Protein AF-A0A376KR66-F1 (afdb_monomer_lite)

Secondary structure (DSSP, 8-state):
-HHHHHHHHTT------EE----HHHHHHHHHHTTTSS--EEEEEETTTB-TT-TTTTB-HHHHHHHHHHHHHHHT--GGGEEEEEET-SSSSS--S-----S----------------

Foldseek 3Di:
DVVQVVCVVVVDPGDADEAADPDLVSLLCQQLVCQPPPAAHEYEYECQCEDPCRHPNNHHPVRSLVSSVVSCVVSVGDSVSYHYYYPPPDDPVPPPDADDDDDDDDDDDDDDDDDDDRD

Organism: Escherichia coli (NCBI:txid562)

Structure (mmCIF, N/CA/C/O backbone):
data_AF-A0A376KR66-F1
#
_entry.id   AF-A0A376KR66-F1
#
loop_
_atom_site.group_PDB
_atom_site.id
_atom_site.type_symbol
_atom_site.label_atom_id
_atom_site.label_alt_id
_atom_site.label_comp_id
_atom_site.label_asym_id
_atom_site.label_entity_id
_atom_site.label_seq_id
_atom_site.pdbx_PDB_ins_code
_atom_site.Cartn_x
_atom_site.Cartn_y
_atom_site.Cartn_z
_atom_site.occupancy
_atom_site.B_iso_or_equiv
_atom_site.auth_seq_id
_atom_site.auth_comp_id
_atom_site.auth_asym_id
_atom_site.auth_atom_id
_atom_site.pdbx_PDB_model_num
ATOM 1 N N . MET A 1 1 ? -9.339 8.489 3.244 1.00 64.81 1 MET A N 1
ATOM 2 C CA . MET A 1 1 ? -8.353 9.510 3.657 1.00 64.81 1 MET A CA 1
ATOM 3 C C . MET A 1 1 ? -9.011 10.810 4.122 1.00 64.81 1 MET A C 1
ATOM 5 O O . MET A 1 1 ? -8.748 11.213 5.245 1.00 64.81 1 MET A O 1
ATOM 9 N N . LYS A 1 2 ? -9.907 11.430 3.331 1.00 76.25 2 LYS A N 1
ATOM 10 C CA . LYS A 1 2 ? -10.567 12.714 3.671 1.00 76.25 2 LYS A CA 1
ATOM 11 C C . LYS A 1 2 ? -11.232 12.733 5.059 1.00 76.25 2 LYS A C 1
ATOM 13 O O . LYS A 1 2 ? -11.059 13.693 5.797 1.00 76.25 2 LYS A O 1
ATOM 18 N N . THR A 1 3 ? -11.888 11.641 5.455 1.00 82.62 3 THR A N 1
ATOM 19 C CA . THR A 1 3 ? -12.519 11.501 6.780 1.00 82.62 3 THR A CA 1
ATOM 20 C C . THR A 1 3 ? -11.515 11.483 7.938 1.00 82.62 3 THR A C 1
ATOM 22 O O . THR A 1 3 ? -11.812 12.018 8.997 1.00 82.62 3 THR A O 1
ATOM 25 N N . LEU A 1 4 ? -10.314 10.916 7.749 1.00 81.94 4 LEU A N 1
ATOM 26 C CA . LEU A 1 4 ? -9.266 10.904 8.783 1.00 81.94 4 LEU A CA 1
ATOM 27 C C . LEU A 1 4 ? -8.724 12.318 9.013 1.00 81.94 4 LEU A C 1
ATOM 29 O O . LEU A 1 4 ? -8.600 12.750 10.151 1.00 81.94 4 LEU A O 1
ATOM 33 N N . ILE A 1 5 ? -8.483 13.061 7.928 1.00 82.75 5 ILE A N 1
ATOM 34 C CA . ILE A 1 5 ? -8.048 14.462 7.996 1.00 82.75 5 ILE A CA 1
ATOM 35 C C . ILE A 1 5 ? -9.126 15.328 8.657 1.00 82.75 5 ILE A C 1
ATOM 37 O O . ILE A 1 5 ? -8.802 16.173 9.484 1.00 82.75 5 ILE A O 1
ATOM 41 N N . ALA A 1 6 ? -10.401 15.118 8.315 1.00 86.19 6 ALA A N 1
ATOM 42 C CA . ALA A 1 6 ? -11.512 15.848 8.923 1.00 86.19 6 ALA A CA 1
ATOM 43 C C . ALA A 1 6 ? -11.601 15.605 10.439 1.00 86.19 6 ALA A C 1
ATOM 45 O O . ALA A 1 6 ? -11.716 16.563 11.194 1.00 86.19 6 ALA A O 1
ATOM 46 N N . ARG A 1 7 ? -11.469 14.349 10.884 1.00 85.19 7 ARG A N 1
ATOM 47 C CA . ARG A 1 7 ? -11.458 13.976 12.309 1.00 85.19 7 ARG A CA 1
ATOM 48 C C . ARG A 1 7 ? -10.269 14.569 13.064 1.00 85.19 7 ARG A C 1
ATOM 50 O O . ARG A 1 7 ? -10.458 15.152 14.124 1.00 85.19 7 ARG A O 1
ATOM 57 N N . HIS A 1 8 ? -9.074 14.519 12.475 1.00 84.56 8 HIS A N 1
ATOM 58 C CA . HIS A 1 8 ? -7.894 15.180 13.039 1.00 84.56 8 HIS A CA 1
ATOM 59 C C . HIS A 1 8 ? -8.101 16.698 13.171 1.00 84.56 8 HIS A C 1
ATOM 61 O O . HIS A 1 8 ? -7.828 17.283 14.214 1.00 84.56 8 HIS A O 1
ATOM 67 N N . LYS A 1 9 ? -8.654 17.351 12.137 1.00 84.88 9 LYS A N 1
ATOM 68 C CA . LYS A 1 9 ? -8.990 18.787 12.181 1.00 84.88 9 LYS A CA 1
ATOM 69 C C . LYS A 1 9 ? -10.088 19.126 13.196 1.00 84.88 9 LYS A C 1
ATOM 71 O O . LYS A 1 9 ? -10.137 20.263 13.646 1.00 84.88 9 LYS A O 1
ATOM 76 N N . ALA A 1 10 ? -10.936 18.165 13.557 1.00 91.25 10 ALA A N 1
ATOM 77 C CA . ALA A 1 10 ? -11.949 18.307 14.599 1.00 91.25 10 ALA A CA 1
ATOM 78 C C . ALA A 1 10 ? -11.394 18.104 16.027 1.00 91.25 10 ALA A C 1
ATOM 80 O O . ALA A 1 10 ? -12.169 18.106 16.978 1.00 91.25 10 ALA A O 1
ATOM 81 N N . GLY A 1 11 ? -10.074 17.938 16.189 1.00 88.06 11 GLY A N 1
ATOM 82 C CA . GLY A 1 11 ? -9.407 17.814 17.491 1.00 88.06 11 GLY A CA 1
ATOM 83 C C . GLY A 1 11 ? -9.233 16.377 17.984 1.00 88.06 11 GLY A C 1
ATOM 84 O O . GLY A 1 11 ? -8.722 16.164 19.081 1.00 88.06 11 GLY A O 1
ATOM 85 N N . GLU A 1 12 ? -9.621 15.378 17.189 1.00 88.62 12 GLU A N 1
ATOM 86 C CA . GLU A 1 12 ? -9.382 13.979 17.532 1.00 88.62 12 GLU A CA 1
ATOM 87 C C . GLU A 1 12 ? -7.903 13.621 17.322 1.00 88.62 12 GLU A C 1
ATOM 89 O O . GLU A 1 12 ? -7.333 13.890 16.263 1.00 88.62 12 GLU A O 1
ATOM 94 N N . HIS A 1 13 ? -7.277 12.966 18.304 1.00 85.75 13 HIS A N 1
ATOM 95 C C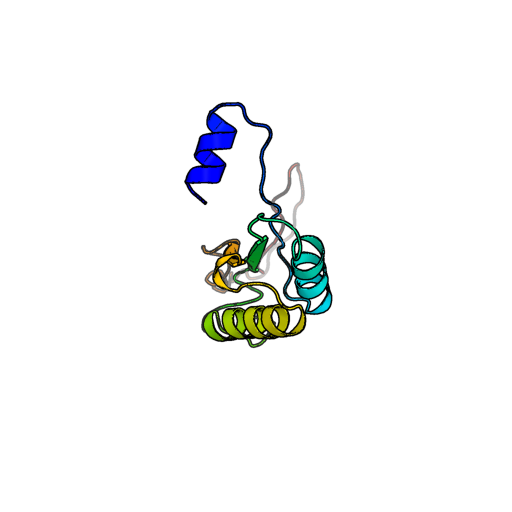A . HIS A 1 13 ? -5.870 12.559 18.235 1.00 85.75 13 HIS A CA 1
ATOM 96 C C . HIS A 1 13 ? -5.683 11.315 17.342 1.00 85.75 13 HIS A C 1
ATOM 98 O O . HIS A 1 13 ? -5.377 10.214 17.806 1.00 85.75 13 HIS A O 1
ATOM 104 N N . ILE A 1 14 ? -5.910 11.487 16.037 1.00 86.56 14 ILE A N 1
ATOM 105 C CA . ILE A 1 14 ? -5.875 10.432 15.022 1.00 86.56 14 ILE A CA 1
ATOM 106 C C . ILE A 1 14 ? -4.859 10.745 13.919 1.00 86.56 14 ILE A C 1
ATOM 108 O O . ILE A 1 14 ? -4.827 11.837 13.362 1.00 86.56 14 ILE A O 1
ATOM 112 N N . GLY A 1 15 ? -4.054 9.747 13.557 1.00 85.06 15 GLY A N 1
ATOM 113 C CA . GLY A 1 15 ? -3.067 9.837 12.483 1.00 85.06 15 GLY A CA 1
ATOM 114 C C . GLY A 1 15 ? -2.958 8.538 11.688 1.00 85.06 15 GLY A C 1
ATOM 115 O O . GLY A 1 15 ? -3.426 7.478 12.125 1.00 85.06 15 GLY A O 1
ATOM 116 N N . ILE A 1 16 ? -2.330 8.626 10.516 1.00 86.75 16 ILE A N 1
ATOM 117 C CA . ILE A 1 16 ? -1.982 7.475 9.679 1.00 86.75 16 ILE A CA 1
ATOM 118 C C . ILE A 1 16 ? -0.461 7.326 9.631 1.00 86.75 16 ILE A C 1
ATOM 120 O O . ILE A 1 16 ? 0.253 8.323 9.560 1.00 86.75 16 ILE A O 1
ATOM 124 N N . CYS A 1 17 ? 0.026 6.089 9.690 1.00 86.00 17 CYS A N 1
ATOM 125 C CA . CYS A 1 17 ? 1.436 5.802 9.462 1.00 86.00 17 CYS A CA 1
ATOM 126 C C . CYS A 1 17 ? 1.662 5.682 7.952 1.00 86.00 17 CYS A C 1
ATOM 128 O O . CYS A 1 17 ? 0.944 4.922 7.300 1.00 86.00 17 CYS A O 1
ATOM 130 N N . SER A 1 18 ? 2.618 6.444 7.420 1.00 87.81 18 SER A N 1
ATOM 131 C CA . SER A 1 18 ? 3.093 6.299 6.045 1.00 87.81 18 SER A CA 1
ATOM 132 C C . SER A 1 18 ? 4.320 5.390 6.026 1.00 87.81 18 SER A C 1
ATOM 134 O O . SER A 1 18 ? 5.322 5.676 6.684 1.00 87.81 18 SER A O 1
ATOM 136 N N . VAL A 1 19 ? 4.225 4.277 5.303 1.00 91.44 19 VAL A N 1
ATOM 137 C CA . VAL A 1 19 ? 5.292 3.284 5.162 1.00 91.44 19 VAL A CA 1
ATOM 138 C C . VAL A 1 19 ? 5.962 3.466 3.802 1.00 91.44 19 VAL A C 1
ATOM 140 O O . VAL A 1 19 ? 5.491 2.945 2.792 1.00 91.44 19 VAL A O 1
ATOM 143 N N . CYS A 1 20 ? 7.081 4.192 3.778 1.00 88.56 20 CYS A N 1
ATOM 144 C CA . CYS A 1 20 ? 7.847 4.488 2.560 1.00 88.56 20 CYS A CA 1
ATOM 145 C C . CYS A 1 20 ? 8.937 3.434 2.293 1.00 88.56 20 CYS A C 1
ATOM 147 O O . CYS A 1 20 ? 10.132 3.733 2.332 1.00 88.56 20 CYS A O 1
ATOM 149 N N . SER A 1 21 ? 8.550 2.175 2.080 1.00 86.62 21 SER A N 1
ATOM 150 C CA . SER A 1 21 ? 9.496 1.078 1.838 1.00 86.62 21 SER A CA 1
ATOM 151 C C . SER A 1 21 ? 8.999 0.128 0.758 1.00 86.62 21 SER A C 1
ATOM 153 O O . SER A 1 21 ? 7.832 -0.250 0.740 1.00 86.62 21 SER A O 1
ATOM 155 N N . ALA A 1 22 ? 9.921 -0.307 -0.102 1.00 84.62 22 ALA A N 1
ATOM 156 C CA . ALA A 1 22 ? 9.690 -1.358 -1.090 1.00 84.62 22 ALA A CA 1
ATOM 157 C C . ALA A 1 22 ? 10.147 -2.746 -0.595 1.00 84.62 22 ALA A C 1
ATOM 159 O O . ALA A 1 22 ? 10.077 -3.722 -1.339 1.00 84.62 22 ALA A O 1
ATOM 160 N N . HIS A 1 23 ? 10.649 -2.855 0.642 1.00 89.81 23 HIS A N 1
ATOM 161 C CA . HIS A 1 23 ? 11.153 -4.123 1.159 1.00 89.81 23 HIS A CA 1
ATOM 162 C C . HIS A 1 23 ? 9.986 -5.046 1.570 1.00 89.81 23 HIS A C 1
ATOM 164 O O . HIS A 1 23 ? 9.184 -4.638 2.417 1.00 89.81 23 HIS A O 1
ATOM 170 N N . PRO A 1 24 ? 9.911 -6.299 1.067 1.00 91.94 24 PRO A N 1
ATOM 171 C CA . PRO A 1 24 ? 8.773 -7.193 1.301 1.00 91.94 24 PRO A CA 1
ATOM 172 C C . PRO A 1 24 ? 8.419 -7.364 2.783 1.00 91.94 24 PRO A C 1
ATOM 174 O O . PRO A 1 24 ? 7.275 -7.161 3.169 1.00 91.94 24 PRO A O 1
ATOM 177 N N . LEU A 1 25 ? 9.421 -7.639 3.628 1.00 93.44 25 LEU A N 1
ATOM 178 C CA . LEU A 1 25 ? 9.220 -7.838 5.070 1.00 93.44 25 LEU A CA 1
ATOM 179 C C . LEU A 1 25 ? 8.701 -6.592 5.802 1.00 93.44 25 LEU A C 1
ATOM 181 O O . LEU A 1 25 ? 7.998 -6.716 6.799 1.00 93.44 25 LEU A O 1
ATOM 185 N N . VAL A 1 26 ? 9.031 -5.388 5.324 1.00 94.06 26 VAL A N 1
ATOM 186 C CA . VAL A 1 26 ? 8.542 -4.144 5.940 1.00 94.06 26 VAL A CA 1
ATOM 187 C C . VAL A 1 26 ? 7.064 -3.952 5.616 1.00 94.06 26 VAL A C 1
ATOM 189 O O . VAL A 1 26 ? 6.281 -3.600 6.496 1.00 94.06 26 VAL A O 1
ATOM 192 N N . ILE A 1 27 ? 6.676 -4.230 4.370 1.00 93.62 27 ILE A N 1
ATOM 193 C CA . ILE A 1 27 ? 5.274 -4.198 3.945 1.00 93.62 27 ILE A CA 1
ATOM 194 C C . ILE A 1 27 ? 4.477 -5.269 4.694 1.00 93.62 27 ILE A C 1
ATOM 196 O O . ILE A 1 27 ? 3.411 -4.978 5.227 1.00 93.62 27 ILE A O 1
ATOM 200 N N . GLU A 1 28 ? 5.013 -6.484 4.797 1.00 95.31 28 GLU A N 1
ATOM 201 C CA . GLU A 1 28 ? 4.390 -7.576 5.540 1.00 95.31 28 GLU A CA 1
ATOM 202 C C . GLU A 1 28 ? 4.173 -7.209 7.010 1.00 95.31 28 GLU A C 1
ATOM 204 O O . GLU A 1 28 ? 3.054 -7.323 7.507 1.00 95.31 28 GLU A O 1
ATOM 209 N N . ALA A 1 29 ? 5.203 -6.692 7.685 1.00 95.06 29 ALA A N 1
ATOM 210 C CA . ALA A 1 29 ? 5.106 -6.267 9.077 1.00 95.06 29 ALA A CA 1
ATOM 211 C C . ALA A 1 29 ? 4.064 -5.155 9.270 1.00 95.06 29 ALA A C 1
ATOM 213 O O . ALA A 1 29 ? 3.278 -5.214 10.214 1.00 95.06 29 ALA A O 1
ATOM 214 N N . ALA A 1 30 ? 4.011 -4.172 8.366 1.00 94.44 30 ALA A N 1
ATOM 215 C CA . ALA A 1 30 ? 3.026 -3.093 8.424 1.00 94.44 30 ALA A CA 1
ATOM 216 C C . ALA A 1 30 ? 1.585 -3.609 8.281 1.00 94.44 30 ALA A C 1
ATOM 218 O O . ALA A 1 30 ? 0.696 -3.200 9.030 1.00 94.44 30 ALA A O 1
ATOM 219 N N . LEU A 1 31 ? 1.350 -4.532 7.346 1.00 94.00 31 LEU A N 1
ATOM 220 C CA . LEU A 1 31 ? 0.034 -5.134 7.135 1.00 94.00 31 LEU A CA 1
ATOM 221 C C . LEU A 1 31 ? -0.350 -6.072 8.287 1.00 94.00 31 LEU A C 1
ATOM 223 O O . LEU A 1 31 ? -1.495 -6.057 8.733 1.00 94.00 31 LEU A O 1
ATOM 227 N N . ALA A 1 32 ? 0.599 -6.855 8.802 1.00 93.81 32 ALA A N 1
ATOM 228 C CA . ALA A 1 32 ? 0.378 -7.755 9.928 1.00 93.81 32 ALA A CA 1
ATOM 229 C C . ALA A 1 32 ? 0.048 -6.981 11.211 1.00 93.81 32 ALA A C 1
ATOM 231 O O . ALA A 1 32 ? -0.858 -7.373 11.947 1.00 93.81 32 ALA A O 1
ATOM 232 N N . PHE A 1 33 ? 0.727 -5.854 11.440 1.00 93.62 33 PHE A N 1
ATOM 233 C CA . PHE A 1 33 ? 0.500 -4.985 12.591 1.00 93.62 33 PHE A CA 1
ATOM 234 C C . PHE A 1 33 ? -0.942 -4.460 12.650 1.00 93.62 33 PHE A C 1
ATOM 236 O O . PHE A 1 33 ? -1.569 -4.480 13.707 1.00 93.62 33 PHE A O 1
ATOM 243 N N . ASP A 1 34 ? -1.501 -4.051 11.508 1.00 93.00 34 ASP A N 1
ATOM 244 C CA . ASP A 1 34 ? -2.860 -3.505 11.421 1.00 93.00 34 ASP A CA 1
ATOM 245 C C . ASP A 1 34 ? -3.927 -4.537 11.002 1.00 93.00 34 ASP A C 1
ATOM 247 O O . ASP A 1 34 ? -5.092 -4.182 10.800 1.00 93.00 34 ASP A O 1
ATOM 251 N N . ARG A 1 35 ? -3.581 -5.827 10.903 1.00 91.69 35 ARG A N 1
ATOM 252 C CA . ARG A 1 35 ? -4.490 -6.887 10.426 1.00 91.69 35 ARG A CA 1
ATOM 253 C C . ARG A 1 35 ? -5.807 -6.932 11.200 1.00 91.69 35 ARG A C 1
ATOM 255 O O . ARG A 1 35 ? -6.875 -6.885 10.592 1.00 91.69 35 ARG A O 1
ATOM 262 N N . ASN A 1 36 ? -5.719 -6.959 12.528 1.00 90.06 36 ASN A N 1
ATOM 263 C CA . ASN A 1 36 ? -6.873 -7.069 13.429 1.00 90.06 36 ASN A CA 1
ATOM 264 C C . ASN A 1 36 ? -7.481 -5.709 13.810 1.00 90.06 36 ASN A C 1
ATOM 266 O O . ASN A 1 36 ? -8.439 -5.655 14.579 1.00 90.06 36 ASN A O 1
ATOM 270 N N . SER A 1 37 ? -6.923 -4.604 13.308 1.00 90.00 37 SER A N 1
ATOM 271 C CA . SER A 1 37 ? -7.472 -3.268 13.526 1.00 90.00 37 SER A CA 1
ATOM 272 C C . SER A 1 37 ? -8.478 -2.915 12.423 1.00 90.00 37 SER A C 1
ATOM 274 O O . SER A 1 37 ? -8.622 -3.623 11.430 1.00 90.00 37 SER A O 1
ATOM 276 N N . THR A 1 38 ? -9.177 -1.790 12.568 1.00 86.69 38 THR A N 1
ATOM 277 C CA . THR A 1 38 ? -10.002 -1.196 11.497 1.00 86.69 38 THR A CA 1
ATOM 278 C C . THR A 1 38 ? -9.261 -0.083 10.748 1.00 86.69 38 THR A C 1
ATOM 280 O O . THR A 1 38 ? -9.841 0.625 9.919 1.00 86.69 38 THR A O 1
ATOM 283 N N . ARG A 1 39 ? -7.965 0.102 11.037 1.00 88.12 39 ARG A 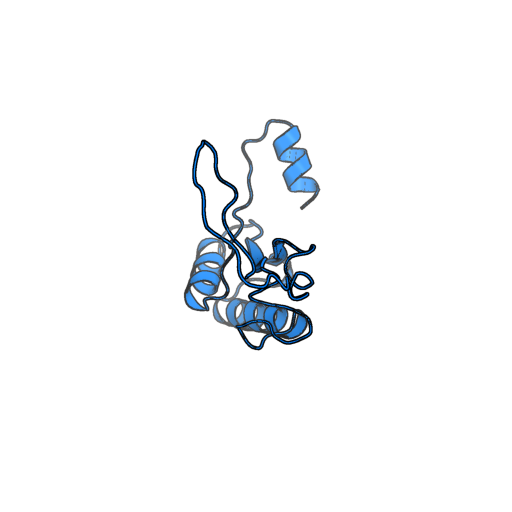N 1
ATOM 284 C CA . ARG A 1 39 ? -7.151 1.188 10.485 1.00 88.12 39 ARG A CA 1
ATOM 285 C C . ARG A 1 39 ? -6.809 0.907 9.024 1.00 88.12 39 ARG A C 1
ATOM 287 O O . ARG A 1 39 ? -6.782 -0.236 8.566 1.00 88.12 39 ARG A O 1
ATOM 294 N N . LYS A 1 40 ? -6.568 1.979 8.276 1.00 90.81 40 LYS A N 1
ATOM 295 C CA . LYS A 1 40 ? -6.034 1.902 6.913 1.00 90.81 40 LYS A CA 1
ATOM 296 C C . LYS A 1 40 ? -4.517 2.016 6.969 1.00 90.81 40 LYS A C 1
ATOM 298 O O . LYS A 1 40 ? -4.014 2.800 7.772 1.00 90.81 40 LYS A O 1
ATOM 303 N N . VAL A 1 41 ? -3.831 1.285 6.098 1.00 92.44 41 VAL A N 1
ATOM 304 C CA . VAL A 1 41 ? -2.367 1.308 5.981 1.00 92.44 41 VAL A CA 1
ATOM 305 C C . VAL A 1 41 ? -2.001 2.108 4.736 1.00 92.44 41 VAL A C 1
ATOM 307 O O . VAL A 1 41 ? -2.571 1.875 3.670 1.00 92.44 41 VAL A O 1
ATOM 310 N N . LEU A 1 42 ? -1.093 3.074 4.877 1.00 92.94 42 LEU A N 1
ATOM 311 C CA . LEU A 1 42 ? -0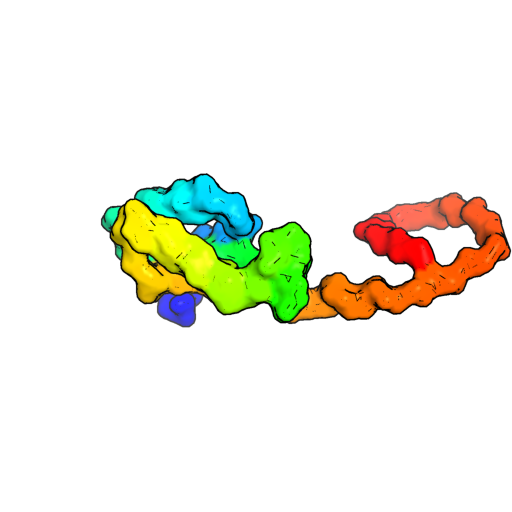.565 3.870 3.772 1.00 92.94 42 LEU A CA 1
ATOM 312 C C . LEU A 1 42 ? 0.832 3.357 3.425 1.00 92.94 42 LEU A C 1
ATOM 314 O O . LEU A 1 42 ? 1.722 3.382 4.270 1.00 92.94 42 LEU A O 1
ATOM 318 N N . ILE A 1 43 ? 1.003 2.883 2.194 1.00 93.19 43 ILE A N 1
ATOM 319 C CA . ILE A 1 43 ? 2.281 2.414 1.658 1.00 93.19 43 ILE A CA 1
ATOM 320 C C . ILE A 1 43 ? 2.657 3.336 0.507 1.00 93.19 43 ILE A C 1
ATOM 322 O O . ILE A 1 43 ? 1.868 3.533 -0.420 1.00 93.19 43 ILE A O 1
ATOM 326 N N . GLU A 1 44 ? 3.856 3.901 0.568 1.00 91.06 44 GLU A N 1
ATOM 327 C CA . GLU A 1 44 ? 4.342 4.856 -0.421 1.00 91.06 44 GLU A CA 1
ATOM 328 C C . GLU A 1 44 ? 5.603 4.342 -1.112 1.00 91.06 44 GLU A C 1
ATOM 330 O O . GLU A 1 44 ? 6.485 3.751 -0.486 1.00 91.06 44 GLU A O 1
ATOM 335 N N . ALA A 1 45 ? 5.693 4.593 -2.417 1.00 87.88 45 ALA A N 1
ATOM 336 C CA . ALA A 1 45 ? 6.908 4.382 -3.192 1.00 87.88 45 ALA A CA 1
ATOM 337 C C . ALA A 1 45 ? 7.420 5.716 -3.735 1.00 87.88 45 ALA A C 1
ATOM 339 O O . ALA A 1 45 ? 6.652 6.528 -4.248 1.00 87.88 45 ALA A O 1
ATOM 340 N N . THR A 1 46 ? 8.731 5.932 -3.661 1.00 84.69 46 THR A N 1
ATOM 341 C CA . THR A 1 46 ? 9.367 7.088 -4.304 1.00 84.69 46 THR A CA 1
ATOM 342 C C . THR A 1 46 ? 9.439 6.902 -5.823 1.00 84.69 46 THR A C 1
ATOM 344 O O . THR A 1 46 ? 9.558 5.777 -6.312 1.00 84.69 46 THR A O 1
ATOM 347 N N . SER A 1 47 ? 9.495 7.999 -6.587 1.00 80.69 47 SER A N 1
ATOM 348 C CA . SER A 1 47 ? 9.679 7.950 -8.054 1.00 80.69 47 SER A CA 1
ATOM 349 C C . SER A 1 47 ? 10.965 7.244 -8.511 1.00 80.69 47 SER A C 1
ATOM 351 O O . SER A 1 47 ? 11.088 6.824 -9.660 1.00 80.69 47 SER A O 1
ATOM 353 N N . ASN A 1 48 ? 11.964 7.162 -7.631 1.00 83.19 48 ASN A N 1
ATOM 354 C CA . ASN A 1 48 ? 13.212 6.458 -7.914 1.00 83.19 48 ASN A CA 1
ATOM 355 C C . ASN A 1 48 ? 13.044 4.945 -7.735 1.00 83.19 48 ASN A C 1
ATOM 357 O O . ASN A 1 48 ? 13.650 4.177 -8.477 1.00 83.19 48 ASN A O 1
ATOM 361 N N . GLN A 1 49 ? 12.219 4.526 -6.770 1.00 82.31 49 GLN A N 1
ATOM 362 C CA . GLN A 1 49 ? 11.870 3.123 -6.549 1.00 82.31 49 GLN A CA 1
ATOM 363 C C . GLN A 1 49 ? 10.988 2.600 -7.671 1.00 82.31 49 GLN A C 1
ATOM 365 O O . GLN A 1 49 ? 11.320 1.583 -8.269 1.00 82.31 49 GLN A O 1
ATOM 370 N N . VAL A 1 50 ? 9.896 3.312 -7.945 1.00 85.88 50 VAL A N 1
ATOM 371 C CA . VAL A 1 50 ? 8.813 2.877 -8.825 1.00 85.88 50 VAL A CA 1
ATOM 372 C C . VAL A 1 50 ? 8.481 4.012 -9.782 1.00 85.88 50 VAL A C 1
ATOM 374 O O . VAL A 1 50 ? 8.134 5.117 -9.368 1.00 85.88 50 VAL A O 1
ATOM 377 N N . ASN A 1 51 ? 8.582 3.744 -11.080 1.00 86.94 51 ASN A N 1
ATOM 378 C CA . ASN A 1 51 ? 8.178 4.672 -12.134 1.00 86.94 51 ASN A CA 1
ATOM 379 C C . ASN A 1 51 ? 7.799 3.905 -13.404 1.00 86.94 51 ASN A C 1
ATOM 381 O O . ASN A 1 51 ? 7.881 2.683 -13.446 1.00 86.94 51 ASN A O 1
ATOM 385 N N . GLN A 1 52 ? 7.378 4.610 -14.451 1.00 86.25 52 GLN A N 1
ATOM 386 C CA . GLN A 1 52 ? 6.932 3.999 -15.706 1.00 86.25 52 GLN A CA 1
ATOM 387 C C . GLN A 1 52 ? 8.006 3.161 -16.425 1.00 86.25 52 GLN A C 1
ATOM 389 O O . GLN A 1 52 ? 7.668 2.396 -17.320 1.00 86.25 52 GLN A O 1
ATOM 394 N N . PHE A 1 53 ? 9.277 3.303 -16.041 1.00 85.88 53 PHE A N 1
ATOM 395 C CA . PHE A 1 53 ? 10.414 2.549 -16.573 1.00 85.88 53 PHE A CA 1
ATOM 396 C C . PHE A 1 53 ? 10.928 1.472 -15.603 1.00 85.88 53 PHE A C 1
ATOM 398 O O . PHE A 1 53 ? 11.934 0.833 -15.890 1.00 85.88 53 PHE A O 1
ATOM 405 N N . GLY A 1 54 ? 10.280 1.289 -14.448 1.00 83.44 54 GLY A N 1
ATOM 406 C CA . GLY A 1 54 ? 10.671 0.310 -13.432 1.00 83.44 54 GLY A CA 1
ATOM 407 C C . GLY A 1 54 ? 11.480 0.869 -12.255 1.00 83.44 54 GLY A C 1
ATOM 408 O O . GLY A 1 54 ? 11.630 0.197 -11.239 1.00 83.44 54 GLY A O 1
ATOM 409 N N . GLY A 1 55 ? 12.007 2.094 -12.339 1.00 87.56 55 GLY A N 1
ATOM 410 C CA . GLY A 1 55 ? 12.913 2.626 -11.309 1.00 87.56 55 GLY A CA 1
ATOM 411 C C . GLY A 1 55 ? 14.103 1.698 -11.022 1.00 87.56 55 GLY A C 1
ATOM 412 O O . GLY A 1 55 ? 14.502 0.906 -11.872 1.00 87.56 55 GLY A O 1
ATOM 413 N N . TYR A 1 56 ? 14.679 1.776 -9.820 1.00 88.44 56 TYR A N 1
ATOM 414 C CA . TYR A 1 56 ? 15.737 0.835 -9.417 1.00 88.44 56 TYR A CA 1
ATOM 415 C C . TYR A 1 56 ? 15.202 -0.525 -8.952 1.00 88.44 56 TYR A C 1
ATOM 417 O O . TYR A 1 56 ? 15.981 -1.458 -8.775 1.00 88.44 56 TYR A O 1
ATOM 425 N N . THR A 1 57 ? 13.892 -0.645 -8.719 1.00 87.12 57 THR A N 1
ATOM 426 C CA . THR A 1 57 ? 13.269 -1.907 -8.286 1.00 87.12 57 THR A CA 1
ATOM 427 C C . THR A 1 57 ? 12.849 -2.796 -9.457 1.00 87.12 57 THR A C 1
ATOM 429 O O . THR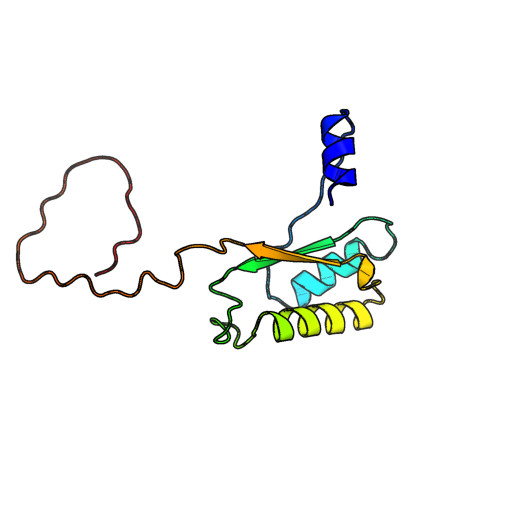 A 1 57 ? 12.529 -3.961 -9.249 1.00 87.12 57 THR A O 1
ATOM 432 N N . GLY A 1 58 ? 12.841 -2.258 -10.680 1.00 91.19 58 GLY A N 1
ATOM 433 C CA . GLY A 1 58 ? 12.278 -2.910 -11.861 1.00 91.19 58 GLY A CA 1
ATOM 434 C C . GLY A 1 58 ? 10.744 -2.923 -11.895 1.00 91.19 58 GLY A C 1
ATOM 435 O O . GLY A 1 58 ? 10.178 -3.571 -12.766 1.00 91.19 58 GLY A O 1
ATOM 436 N N . MET A 1 59 ? 10.067 -2.224 -10.977 1.00 92.31 59 MET A N 1
ATOM 437 C CA . MET A 1 59 ? 8.608 -2.220 -10.853 1.00 92.31 59 MET A CA 1
ATOM 438 C C . MET A 1 59 ? 7.980 -0.951 -11.431 1.00 92.31 59 MET A C 1
ATOM 440 O O . MET A 1 59 ? 8.349 0.176 -11.082 1.00 92.31 59 MET A O 1
ATOM 444 N N . THR A 1 60 ? 6.967 -1.130 -12.276 1.00 92.12 60 THR A N 1
ATOM 445 C CA . THR A 1 60 ? 6.030 -0.060 -12.631 1.00 92.12 60 THR A CA 1
ATOM 446 C C . THR A 1 60 ? 5.035 0.189 -11.490 1.00 92.12 60 THR A C 1
ATOM 448 O O . THR A 1 60 ? 4.910 -0.636 -10.582 1.00 92.12 60 THR A O 1
ATOM 451 N N . PRO A 1 61 ? 4.273 1.300 -11.494 1.00 90.62 61 PRO A N 1
ATOM 452 C CA . PRO A 1 61 ? 3.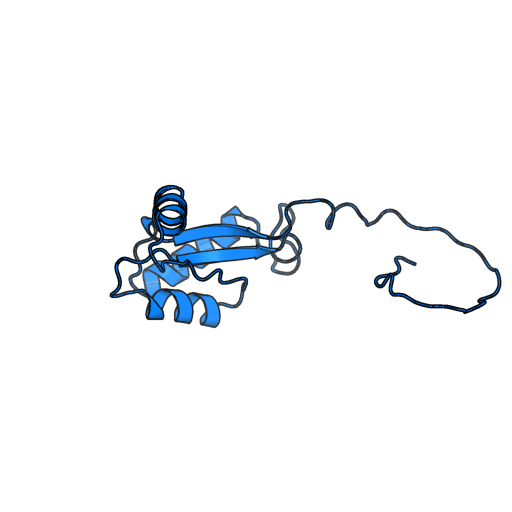224 1.517 -10.495 1.00 90.62 61 PRO A CA 1
ATOM 453 C C . PRO A 1 61 ? 2.183 0.388 -10.438 1.00 90.62 61 PRO A C 1
ATOM 455 O O . PRO A 1 61 ? 1.651 0.098 -9.367 1.00 90.62 61 PRO A O 1
ATOM 458 N N . ALA A 1 62 ? 1.906 -0.261 -11.574 1.00 91.62 62 ALA A N 1
ATOM 459 C CA . ALA A 1 62 ? 1.034 -1.430 -11.622 1.00 91.62 62 ALA A CA 1
ATOM 460 C C . ALA A 1 62 ? 1.688 -2.637 -10.933 1.00 91.62 62 ALA A C 1
ATOM 462 O O . ALA A 1 62 ? 1.046 -3.275 -10.102 1.00 91.62 62 ALA A O 1
ATOM 463 N N . ASP A 1 63 ? 2.973 -2.885 -11.195 1.00 92.19 63 ASP A N 1
ATOM 464 C CA . ASP A 1 63 ? 3.714 -3.982 -10.561 1.00 92.19 63 ASP A CA 1
ATOM 465 C C . ASP A 1 63 ? 3.835 -3.776 -9.052 1.00 92.19 63 ASP A C 1
ATOM 467 O O . ASP A 1 63 ? 3.623 -4.707 -8.282 1.00 92.19 63 ASP A O 1
ATOM 471 N N . PHE A 1 64 ? 4.100 -2.544 -8.607 1.00 92.75 64 PHE A N 1
ATOM 472 C CA . PHE A 1 64 ? 4.168 -2.219 -7.184 1.00 92.75 64 PHE A CA 1
ATOM 473 C C . PHE A 1 64 ? 2.827 -2.454 -6.477 1.00 92.75 64 PHE A C 1
ATOM 475 O O . PHE A 1 64 ? 2.793 -2.982 -5.365 1.00 92.75 64 PHE A O 1
ATOM 482 N N . ARG A 1 65 ? 1.706 -2.115 -7.130 1.00 94.12 65 ARG A N 1
ATOM 483 C CA . ARG A 1 65 ? 0.365 -2.417 -6.613 1.00 94.12 65 ARG A CA 1
ATOM 484 C C . ARG A 1 65 ? 0.163 -3.921 -6.444 1.00 94.12 65 ARG A C 1
ATOM 486 O O . ARG A 1 65 ? -0.240 -4.351 -5.365 1.00 94.12 65 ARG A O 1
ATOM 493 N N . GLU A 1 66 ? 0.435 -4.709 -7.482 1.00 95.75 66 GLU A N 1
ATOM 494 C CA . GLU A 1 66 ? 0.261 -6.166 -7.420 1.00 95.75 66 GLU A CA 1
ATOM 495 C C . GLU A 1 66 ? 1.217 -6.818 -6.415 1.00 95.75 66 GLU A C 1
ATOM 497 O O . GLU A 1 66 ? 0.834 -7.743 -5.699 1.00 95.75 66 GLU A O 1
ATOM 502 N N . PHE A 1 67 ? 2.436 -6.294 -6.289 1.00 94.88 67 PHE A N 1
ATOM 503 C CA . PHE A 1 67 ? 3.407 -6.713 -5.286 1.00 94.88 67 PHE A CA 1
ATOM 504 C C . PHE A 1 67 ? 2.870 -6.520 -3.862 1.00 94.88 67 PHE A C 1
ATOM 506 O O . PHE A 1 67 ? 2.869 -7.464 -3.068 1.00 94.88 67 PHE A O 1
ATOM 513 N N . VAL A 1 68 ? 2.337 -5.335 -3.549 1.00 95.19 68 VAL A N 1
ATOM 514 C CA . VAL A 1 68 ? 1.721 -5.060 -2.242 1.00 95.19 68 VAL A CA 1
ATOM 515 C C . VAL A 1 68 ? 0.484 -5.933 -2.015 1.00 95.19 68 VAL A C 1
ATOM 517 O O . VAL A 1 68 ? 0.317 -6.479 -0.925 1.00 95.19 68 VAL A O 1
ATOM 520 N N . PHE A 1 69 ? -0.368 -6.118 -3.027 1.00 96.19 69 PHE A N 1
ATOM 521 C CA . PHE A 1 69 ? -1.557 -6.970 -2.918 1.00 96.19 69 PHE A CA 1
ATOM 522 C C . PHE A 1 69 ? -1.218 -8.441 -2.699 1.00 96.19 69 PHE A C 1
ATOM 524 O O . PHE A 1 69 ? -1.853 -9.089 -1.874 1.00 96.19 69 PHE A O 1
ATOM 531 N N . THR A 1 70 ? -0.169 -8.947 -3.341 1.00 96.69 70 THR A N 1
ATOM 532 C CA . THR A 1 70 ? 0.311 -10.315 -3.118 1.00 96.69 70 THR A CA 1
ATOM 533 C C . THR A 1 70 ? 0.745 -10.522 -1.666 1.00 96.69 70 THR A C 1
ATOM 535 O O . THR A 1 70 ? 0.484 -11.571 -1.080 1.00 96.69 70 THR A O 1
ATOM 538 N N . ILE A 1 71 ? 1.399 -9.529 -1.055 1.00 95.50 71 ILE A N 1
ATOM 539 C CA . ILE A 1 71 ? 1.766 -9.588 0.368 1.00 95.50 71 ILE A CA 1
ATOM 540 C C . ILE A 1 71 ? 0.513 -9.486 1.246 1.00 95.50 71 ILE A C 1
ATOM 542 O O . ILE A 1 71 ? 0.380 -10.231 2.216 1.00 95.50 71 ILE A O 1
ATOM 546 N N . ALA A 1 72 ? -0.433 -8.617 0.890 1.00 95.50 72 ALA A N 1
ATOM 547 C CA . ALA A 1 72 ? -1.689 -8.472 1.615 1.00 95.50 72 ALA A CA 1
ATOM 548 C C . ALA A 1 72 ? -2.493 -9.774 1.664 1.00 95.50 72 ALA A C 1
ATOM 550 O O . ALA A 1 72 ? -2.949 -10.157 2.739 1.00 95.50 72 ALA A O 1
ATOM 551 N N . ASP A 1 73 ? -2.596 -10.493 0.546 1.00 95.81 73 ASP A N 1
ATOM 552 C CA . ASP A 1 73 ? -3.290 -11.780 0.494 1.00 95.81 73 ASP A CA 1
ATOM 553 C C . ASP A 1 73 ? -2.621 -12.820 1.400 1.00 95.81 73 ASP A C 1
ATOM 555 O O . ASP A 1 73 ? -3.307 -13.532 2.131 1.00 95.81 73 ASP A O 1
ATOM 559 N N . LYS A 1 74 ? -1.280 -12.871 1.409 1.00 95.75 74 LYS A N 1
ATOM 560 C CA . LYS A 1 74 ? -0.512 -13.770 2.289 1.00 95.75 74 LYS A CA 1
ATOM 561 C C . LYS A 1 74 ? -0.765 -13.483 3.768 1.00 95.75 74 LYS A C 1
ATOM 563 O O . LYS A 1 74 ? -0.882 -14.410 4.564 1.00 95.75 74 LYS A O 1
ATOM 568 N N . VAL A 1 75 ? -0.863 -12.206 4.132 1.00 94.44 75 VAL A N 1
ATOM 569 C CA . VAL A 1 75 ? -1.135 -11.765 5.510 1.00 94.44 75 VAL A CA 1
ATOM 570 C C . VAL A 1 75 ? -2.624 -11.904 5.871 1.00 94.44 75 VAL A C 1
ATOM 572 O O . VAL A 1 75 ? -2.976 -11.943 7.052 1.00 94.44 75 VAL A O 1
ATOM 575 N N . GLY A 1 76 ? -3.514 -12.002 4.879 1.00 94.56 76 GLY A N 1
ATOM 576 C CA . GLY A 1 76 ? -4.964 -11.950 5.066 1.00 94.56 76 GLY A CA 1
ATOM 577 C C . GLY A 1 76 ? -5.465 -10.536 5.372 1.00 94.56 76 GLY A C 1
ATOM 578 O O . GLY A 1 76 ? -6.369 -10.362 6.190 1.00 94.56 76 GLY A O 1
ATOM 579 N N . PHE A 1 77 ? -4.844 -9.519 4.771 1.00 94.56 77 PHE A N 1
ATOM 580 C CA . PHE A 1 77 ? -5.219 -8.115 4.911 1.00 94.56 77 PHE A CA 1
ATOM 581 C C . PHE A 1 77 ? -6.119 -7.672 3.749 1.00 94.56 77 PHE A C 1
ATOM 583 O O . PHE A 1 77 ? -5.793 -7.876 2.582 1.00 94.56 77 PHE A O 1
ATOM 590 N N . ALA A 1 78 ? -7.243 -7.025 4.062 1.00 93.25 78 ALA A N 1
ATOM 591 C CA . ALA A 1 78 ? -8.217 -6.601 3.059 1.00 93.25 78 ALA A CA 1
ATOM 592 C C . ALA A 1 78 ? -7.653 -5.480 2.160 1.00 93.25 78 ALA A C 1
ATOM 594 O O . ALA A 1 78 ? -7.266 -4.410 2.646 1.00 93.25 78 ALA A O 1
ATOM 595 N N . ARG A 1 79 ? -7.607 -5.715 0.844 1.00 93.25 79 ARG A N 1
ATOM 596 C CA . ARG A 1 79 ? -6.952 -4.825 -0.134 1.00 93.25 79 ARG A CA 1
ATOM 597 C C . ARG A 1 79 ? -7.556 -3.414 -0.149 1.00 93.25 79 ARG A C 1
ATOM 599 O O . ARG A 1 79 ? -6.838 -2.435 -0.319 1.00 93.25 79 ARG A O 1
ATOM 606 N N . GLU A 1 80 ? -8.853 -3.281 0.112 1.00 92.44 80 GLU A N 1
ATOM 607 C CA . GLU A 1 80 ? -9.601 -2.018 0.189 1.00 92.44 80 GLU A CA 1
ATOM 608 C C . GLU A 1 80 ? -9.189 -1.106 1.362 1.00 92.44 80 GLU A C 1
ATOM 610 O O . GLU A 1 80 ? -9.519 0.089 1.396 1.00 92.44 80 GLU A O 1
ATOM 615 N N . ARG A 1 81 ? -8.467 -1.658 2.344 1.00 91.31 81 ARG A N 1
ATOM 616 C CA . ARG A 1 81 ? -7.902 -0.912 3.477 1.00 91.31 81 ARG A CA 1
ATOM 617 C C . ARG A 1 81 ? -6.495 -0.384 3.191 1.00 91.31 81 ARG A C 1
ATOM 619 O O . ARG A 1 81 ? -5.985 0.396 3.999 1.00 91.31 81 ARG A O 1
ATOM 626 N N . ILE A 1 82 ? -5.892 -0.766 2.068 1.00 93.50 82 ILE A N 1
ATOM 627 C CA . ILE A 1 82 ? -4.567 -0.315 1.646 1.00 93.50 82 ILE A CA 1
ATOM 628 C C . ILE A 1 82 ? -4.716 0.975 0.843 1.00 93.50 82 ILE A C 1
ATOM 630 O O . ILE A 1 82 ? -5.535 1.082 -0.069 1.00 93.50 82 ILE A O 1
ATOM 634 N N . ILE A 1 83 ? -3.919 1.975 1.194 1.00 92.50 83 ILE A N 1
ATOM 635 C CA . ILE A 1 83 ? -3.781 3.219 0.447 1.00 92.50 83 ILE A CA 1
ATOM 636 C C . ILE A 1 83 ? -2.380 3.210 -0.152 1.00 92.50 83 ILE A C 1
ATOM 638 O O . ILE A 1 83 ? -1.399 3.119 0.579 1.00 92.50 83 ILE A O 1
ATOM 642 N N . LEU A 1 84 ? -2.296 3.295 -1.477 1.00 91.44 84 LEU A N 1
ATOM 643 C CA . LEU A 1 84 ? -1.029 3.404 -2.192 1.00 91.44 84 LEU A CA 1
ATOM 644 C C . LEU A 1 84 ? -0.770 4.872 -2.525 1.00 91.44 84 LEU A C 1
ATOM 646 O O . LEU A 1 84 ? -1.630 5.535 -3.111 1.00 91.44 84 LEU A O 1
ATOM 650 N N . GLY A 1 85 ? 0.396 5.372 -2.129 1.00 86.69 85 GLY A N 1
ATOM 651 C CA . GLY A 1 85 ? 0.862 6.725 -2.418 1.00 86.69 85 GLY A CA 1
ATOM 652 C C . GLY A 1 85 ? 2.141 6.723 -3.252 1.00 86.69 85 GLY A C 1
ATOM 653 O O . GLY A 1 85 ? 2.885 5.743 -3.288 1.00 86.69 85 GLY A O 1
ATOM 654 N N . GLY A 1 86 ? 2.384 7.833 -3.942 1.00 82.12 86 GLY A N 1
ATOM 655 C CA . GLY A 1 86 ? 3.664 8.103 -4.584 1.00 82.12 86 GLY A CA 1
ATOM 656 C C . GLY A 1 86 ? 4.348 9.257 -3.872 1.00 82.12 86 GLY A C 1
ATOM 657 O O . GLY A 1 86 ? 3.810 10.365 -3.856 1.00 82.12 86 GLY A O 1
ATOM 658 N N . ASP A 1 87 ? 5.527 9.000 -3.321 1.00 71.25 87 ASP A N 1
ATOM 659 C CA . ASP A 1 87 ? 6.345 10.022 -2.685 1.00 71.25 87 ASP A CA 1
ATOM 660 C C . ASP A 1 87 ? 7.194 10.747 -3.742 1.00 71.25 87 ASP A C 1
ATOM 662 O O . ASP A 1 87 ? 7.729 10.142 -4.680 1.00 71.25 87 ASP A O 1
ATOM 666 N N . HIS A 1 88 ? 7.303 12.068 -3.606 1.00 60.31 88 HIS A N 1
ATOM 667 C CA . HIS A 1 88 ? 8.052 12.936 -4.517 1.00 60.31 88 HIS A CA 1
ATOM 668 C C . HIS A 1 88 ? 7.722 12.762 -6.018 1.00 60.31 88 HIS A C 1
ATOM 670 O O . HIS A 1 88 ? 8.620 12.765 -6.865 1.00 60.31 88 HIS A O 1
ATOM 676 N N . LEU A 1 89 ? 6.435 12.663 -6.378 1.00 58.41 89 LEU A N 1
ATOM 677 C CA . LEU A 1 89 ? 5.970 12.697 -7.773 1.00 58.41 89 LEU A CA 1
ATOM 678 C C . LEU A 1 89 ? 6.148 14.107 -8.386 1.00 58.41 89 LEU A C 1
ATOM 680 O O . LEU A 1 89 ? 5.195 14.861 -8.559 1.00 58.41 89 LEU A O 1
ATOM 684 N N . GLY A 1 90 ? 7.398 14.483 -8.677 1.00 44.38 90 GLY A N 1
ATOM 685 C CA . GLY A 1 90 ? 7.783 15.772 -9.256 1.00 44.38 90 GLY A CA 1
ATOM 686 C C . GLY A 1 90 ? 9.304 15.955 -9.365 1.00 44.38 90 GLY A C 1
ATOM 687 O O . GLY A 1 90 ? 10.034 15.756 -8.400 1.00 44.38 90 GLY A O 1
ATOM 688 N N . ALA A 1 91 ? 9.771 16.316 -10.568 1.00 34.81 91 ALA A N 1
ATOM 689 C CA . ALA A 1 91 ? 11.115 16.787 -10.955 1.00 34.81 91 ALA A CA 1
ATOM 690 C C . ALA A 1 91 ? 12.380 16.050 -10.450 1.00 34.81 91 ALA A C 1
ATOM 692 O O . ALA A 1 91 ? 13.478 16.541 -10.695 1.00 34.81 91 ALA A O 1
ATOM 693 N N . LYS A 1 92 ? 12.300 14.865 -9.830 1.00 47.19 92 LYS A N 1
ATOM 694 C CA . LYS A 1 92 ? 13.510 14.054 -9.576 1.00 47.19 92 LYS A CA 1
ATOM 695 C C . LYS A 1 92 ? 13.930 13.186 -10.765 1.00 47.19 92 LYS A C 1
ATOM 697 O O . LYS A 1 92 ? 15.117 12.927 -10.918 1.00 47.19 92 LYS A O 1
ATOM 702 N N . LEU A 1 93 ? 12.997 12.813 -11.650 1.00 37.84 93 LEU A N 1
ATOM 703 C CA . LEU A 1 93 ? 13.295 11.956 -12.811 1.00 37.84 93 LEU A CA 1
ATOM 704 C C . LEU A 1 93 ? 13.812 12.717 -14.052 1.00 37.84 93 LEU A C 1
ATOM 706 O O . LEU A 1 93 ? 14.420 12.112 -14.927 1.00 37.84 93 LEU A O 1
ATOM 710 N N . LEU A 1 94 ? 13.581 14.034 -14.147 1.00 36.22 94 LEU A N 1
ATOM 711 C CA . LEU A 1 94 ? 13.937 14.849 -15.326 1.00 36.22 94 LEU A CA 1
ATOM 712 C C . LEU A 1 94 ? 15.270 15.610 -15.190 1.00 36.22 94 LEU A C 1
ATOM 714 O O . LEU A 1 94 ? 15.689 16.275 -16.134 1.00 36.22 94 LEU A O 1
ATOM 718 N N . ALA A 1 95 ? 15.963 15.510 -14.053 1.00 39.56 95 ALA A N 1
ATOM 719 C CA . ALA A 1 95 ? 17.194 16.264 -13.793 1.00 39.56 95 ALA A CA 1
ATOM 720 C C . ALA A 1 95 ? 18.471 15.614 -14.368 1.00 39.56 95 ALA A C 1
ATOM 722 O O . ALA A 1 95 ? 19.572 15.975 -13.973 1.00 39.56 95 ALA A O 1
ATOM 723 N N . ALA A 1 96 ? 18.351 14.691 -15.325 1.00 36.78 96 ALA A N 1
ATOM 724 C CA . ALA A 1 96 ? 19.478 14.200 -16.119 1.00 36.78 96 ALA A CA 1
ATOM 725 C C . ALA A 1 96 ? 19.597 14.986 -17.440 1.00 36.78 96 ALA A C 1
ATOM 727 O O . ALA A 1 96 ? 19.537 14.425 -18.532 1.00 36.78 96 ALA A O 1
ATOM 728 N N . ARG A 1 97 ? 19.766 16.312 -17.359 1.00 30.16 97 ARG A N 1
ATOM 729 C CA . ARG A 1 97 ? 20.369 17.100 -18.446 1.00 30.16 97 ARG A CA 1
ATOM 730 C C . ARG A 1 97 ? 21.752 17.536 -17.972 1.00 30.16 97 ARG A C 1
ATOM 732 O O . ARG A 1 97 ? 21.868 18.213 -16.960 1.00 30.16 97 ARG A O 1
ATOM 739 N N . LYS A 1 98 ? 22.779 17.079 -18.695 1.00 34.34 98 LYS A N 1
ATOM 740 C CA . LYS A 1 98 ? 24.208 17.345 -18.472 1.00 34.34 98 LYS A CA 1
ATOM 741 C C . LYS A 1 98 ? 24.457 18.821 -18.121 1.00 34.34 98 LYS A C 1
ATOM 743 O O . LYS A 1 98 ? 24.118 19.683 -18.932 1.00 34.34 98 LYS A O 1
ATOM 748 N N . CYS A 1 99 ? 25.103 19.099 -16.989 1.00 29.58 99 CYS A N 1
ATOM 749 C CA . CYS A 1 99 ? 25.808 20.361 -16.802 1.00 29.58 99 CYS A CA 1
ATOM 750 C C . CYS A 1 99 ? 27.200 20.177 -17.416 1.00 29.58 99 CYS A C 1
ATOM 752 O O . CYS A 1 99 ? 28.015 19.392 -16.951 1.00 29.58 99 CYS A O 1
ATOM 754 N N . GLY A 1 100 ? 27.455 20.823 -18.550 1.00 37.56 100 GLY A N 1
ATOM 755 C CA . GLY A 1 100 ? 28.811 20.923 -19.074 1.00 37.56 100 GLY A CA 1
ATOM 756 C C . GLY A 1 100 ? 29.521 22.060 -18.356 1.00 37.56 100 GLY A C 1
ATOM 757 O O . GLY A 1 100 ? 29.087 23.201 -18.480 1.00 37.56 100 GLY A O 1
ATOM 758 N N . CYS A 1 101 ? 30.611 21.782 -17.645 1.00 29.75 101 CYS A N 1
ATOM 759 C CA . CYS A 1 101 ? 31.542 22.835 -17.259 1.00 29.75 101 CYS A CA 1
ATOM 760 C C . CYS A 1 101 ? 32.981 22.353 -17.450 1.00 29.75 101 CYS A C 1
ATOM 762 O O . CYS A 1 101 ? 33.479 21.514 -16.702 1.00 29.75 101 CYS A O 1
ATOM 764 N N . GLY A 1 102 ? 33.610 22.878 -18.504 1.00 31.69 102 GLY A N 1
ATOM 765 C CA . GLY A 1 102 ? 35.043 22.779 -18.739 1.00 31.69 102 GLY A CA 1
ATOM 766 C C . GLY A 1 102 ? 35.859 23.524 -17.680 1.00 31.69 102 GLY A C 1
ATOM 767 O O . GLY A 1 102 ? 35.341 24.349 -16.926 1.00 31.69 102 GLY A O 1
ATOM 768 N N . ASP A 1 103 ? 37.137 23.163 -17.646 1.00 41.22 103 ASP A N 1
ATOM 769 C CA . ASP A 1 103 ? 38.230 23.595 -16.772 1.00 41.22 103 ASP A CA 1
ATOM 770 C C . ASP A 1 103 ? 38.120 24.996 -16.137 1.00 41.22 103 ASP A C 1
ATOM 772 O O . ASP A 1 103 ? 38.055 26.011 -16.829 1.00 41.22 103 ASP A O 1
ATOM 776 N N . GLY A 1 104 ? 38.233 25.083 -14.800 1.00 31.95 104 GLY A N 1
ATOM 777 C CA . GLY A 1 104 ? 38.462 26.379 -14.142 1.00 31.95 104 GLY A CA 1
ATOM 778 C C . GLY A 1 104 ? 38.239 26.460 -12.626 1.00 31.95 104 GLY A C 1
ATOM 779 O O . GLY A 1 104 ? 37.163 26.822 -12.175 1.00 31.95 104 GLY A O 1
ATOM 780 N N . LYS A 1 105 ? 39.304 26.199 -11.851 1.00 31.47 105 LYS A N 1
ATOM 781 C CA . LYS A 1 105 ? 39.617 26.654 -10.468 1.00 31.47 105 LYS A CA 1
ATOM 782 C C . LYS A 1 105 ? 38.486 26.745 -9.416 1.00 31.47 105 LYS A C 1
ATOM 784 O O . LYS A 1 105 ? 37.704 27.688 -9.353 1.00 31.47 105 LYS A O 1
ATOM 789 N N . ILE A 1 106 ? 38.575 25.845 -8.434 1.00 34.84 106 ILE A N 1
ATOM 790 C CA . ILE A 1 106 ? 37.811 25.834 -7.177 1.00 34.84 106 ILE A CA 1
ATOM 791 C C . ILE A 1 106 ? 38.224 27.011 -6.272 1.00 34.84 106 ILE A C 1
ATOM 793 O O . ILE A 1 106 ? 39.393 27.140 -5.910 1.00 34.84 106 ILE A O 1
ATOM 797 N N . ARG A 1 107 ? 37.253 27.811 -5.811 1.00 30.30 107 ARG A N 1
ATOM 798 C CA . ARG A 1 107 ? 37.373 28.644 -4.599 1.00 30.30 107 ARG A CA 1
ATOM 799 C C . ARG A 1 107 ? 36.174 28.390 -3.680 1.00 30.30 107 ARG A C 1
ATOM 801 O O . ARG A 1 107 ? 35.031 28.397 -4.126 1.00 30.30 107 ARG A O 1
ATOM 808 N N . ARG A 1 108 ? 36.449 28.136 -2.396 1.00 33.78 108 ARG A N 1
ATOM 809 C CA . ARG A 1 108 ? 35.466 27.994 -1.306 1.00 33.78 108 ARG A CA 1
ATOM 810 C C . ARG A 1 108 ? 35.448 29.266 -0.457 1.00 33.78 108 ARG A C 1
ATOM 812 O O . ARG A 1 108 ? 36.523 29.722 -0.088 1.00 33.78 108 ARG A O 1
ATOM 819 N N . ALA A 1 109 ? 34.246 29.724 -0.094 1.00 35.66 109 ALA A N 1
ATOM 820 C CA . ALA A 1 109 ? 33.809 30.264 1.213 1.00 35.66 109 ALA A CA 1
ATOM 821 C C . ALA A 1 109 ? 32.548 31.137 0.986 1.00 35.66 109 ALA A C 1
ATOM 823 O O . ALA A 1 109 ? 32.559 31.953 0.079 1.00 35.66 109 ALA A O 1
ATOM 824 N N . GLY A 1 110 ? 31.429 31.036 1.713 1.00 30.31 110 GLY A N 1
ATOM 825 C CA . GLY A 1 110 ? 31.076 30.205 2.861 1.00 30.31 110 GLY A CA 1
ATOM 826 C C . GLY A 1 110 ? 29.561 30.244 3.162 1.00 30.31 110 GLY A C 1
ATOM 827 O O . GLY A 1 110 ? 28.895 31.213 2.832 1.00 30.31 110 GLY A O 1
ATOM 828 N N . LYS A 1 111 ? 29.082 29.147 3.782 1.00 34.75 111 LYS A N 1
ATOM 829 C CA . LYS A 1 111 ? 27.849 28.913 4.585 1.00 34.75 111 LYS A CA 1
ATOM 830 C C . LYS A 1 111 ? 26.499 29.414 3.995 1.00 34.75 111 LYS A C 1
ATOM 832 O O . LYS A 1 111 ? 26.259 30.604 3.970 1.00 34.75 111 LYS A O 1
ATOM 837 N N . GLY A 1 112 ? 25.533 28.578 3.584 1.00 27.84 112 GLY A N 1
ATOM 838 C CA . GLY A 1 112 ? 25.303 27.161 3.884 1.00 27.84 112 GLY A CA 1
ATOM 839 C C . GLY A 1 112 ? 24.503 26.390 2.815 1.00 27.84 112 GLY A C 1
ATOM 840 O O . GLY A 1 112 ? 23.515 26.864 2.276 1.00 27.84 112 GLY A O 1
ATOM 841 N N . ILE A 1 113 ? 25.013 25.182 2.546 1.00 29.64 113 ILE A N 1
ATOM 842 C CA . ILE A 1 113 ? 24.369 23.933 2.097 1.00 29.64 113 ILE A CA 1
ATOM 843 C C . ILE A 1 113 ? 23.386 24.027 0.913 1.00 29.64 113 ILE A C 1
ATOM 845 O O . ILE A 1 113 ? 22.171 23.992 1.064 1.00 29.64 113 ILE A O 1
ATOM 849 N N . CYS A 1 114 ? 23.956 23.972 -0.293 1.00 24.83 114 CYS A N 1
ATOM 850 C CA . CYS A 1 114 ? 23.368 23.283 -1.441 1.00 24.83 114 CYS A CA 1
ATOM 851 C C . CYS A 1 114 ? 24.138 21.960 -1.609 1.00 24.83 114 CYS A C 1
ATOM 853 O O . CYS A 1 114 ? 25.354 21.984 -1.808 1.00 24.83 114 CYS A O 1
ATOM 855 N N . SER A 1 115 ? 23.466 20.815 -1.462 1.00 25.70 115 SER A N 1
ATOM 856 C CA . SER A 1 115 ? 24.070 19.485 -1.622 1.00 25.70 115 SER A CA 1
ATOM 857 C C . SER A 1 115 ? 23.149 18.567 -2.421 1.00 25.70 115 SER A C 1
ATOM 859 O O . SER A 1 115 ? 22.263 17.924 -1.870 1.00 25.70 115 SER A O 1
ATOM 861 N N . CYS A 1 116 ? 23.359 18.543 -3.734 1.00 21.62 116 CYS A N 1
ATOM 862 C CA . CYS A 1 116 ? 23.687 17.338 -4.500 1.00 21.62 116 CYS A CA 1
ATOM 863 C C . CYS A 1 116 ? 24.098 17.842 -5.890 1.00 21.62 116 CYS A C 1
ATOM 865 O O . CYS A 1 116 ? 23.256 18.186 -6.718 1.00 21.62 116 CYS A O 1
ATOM 867 N N . ARG A 1 117 ? 25.399 18.069 -6.088 1.00 28.88 117 AR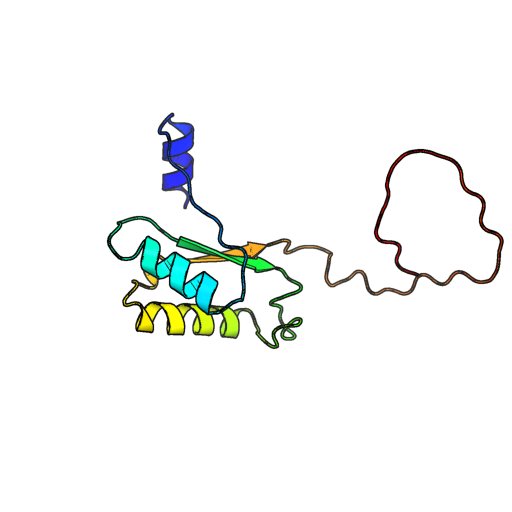G A N 1
ATOM 868 C CA . ARG A 1 117 ? 25.912 18.718 -7.297 1.00 28.88 117 ARG A CA 1
ATOM 869 C C . ARG A 1 117 ? 25.938 17.680 -8.427 1.00 28.88 117 ARG A C 1
ATOM 871 O O . ARG A 1 117 ? 26.812 16.820 -8.436 1.00 28.88 117 ARG A O 1
ATOM 878 N N . LEU A 1 118 ? 24.963 17.768 -9.337 1.00 26.06 118 LEU A N 1
ATOM 879 C CA . LEU A 1 118 ? 25.106 17.324 -10.727 1.00 26.06 118 LEU A CA 1
ATOM 880 C C . LEU A 1 118 ? 26.457 17.839 -11.239 1.00 26.06 118 LEU A C 1
ATOM 882 O O . LEU A 1 118 ? 26.728 19.035 -11.095 1.00 26.06 118 LEU A O 1
ATOM 886 N N . GLN A 1 119 ? 27.303 16.927 -11.729 1.00 33.44 119 GLN A N 1
ATOM 887 C CA . GLN A 1 119 ? 28.533 17.277 -12.446 1.00 33.44 119 GLN A CA 1
ATOM 888 C C . GLN A 1 119 ? 28.219 18.246 -13.585 1.00 33.44 119 GLN A C 1
ATOM 890 O O . GLN A 1 119 ? 27.175 18.042 -14.255 1.00 33.44 119 GLN A O 1
#

Sequence (119 aa):
MKTLIARHKAGEHIGICSVCSAHPLVIEAALAFDRNSTRKVLIEATSNQVNQFGGYTGMTPADFREFVFTIADKVGFARERIILGGDHLGAKLLAARKCGCGDGKIRRAGKGICSCRLQ

InterPro domains:
  IPR012062 D-tagatose-1,6-bisphosphate aldolase subunit GatZ/KbaZ-like [PF08013] (1-92)
  IPR013785 Aldolase-type TIM barrel [G3DSA:3.20.20.70] (1-100)
  IPR050303 GatZ/KbaZ carbohydrate metabolism [PTHR32502] (1-93)

Radius of gyration: 19.94 Å; chains: 1; bounding box: 52×44×37 Å

pLDDT: mean 74.67, std 25.06, range [21.62, 96.69]